Protein AF-A0A5N5KIC5-F1 (afdb_monomer_lite)

Sequence (66 aa):
MNHIEAGKTLECLISIIKIGVACFVELPRERMDIGNVVAELHRVRDILSGTRIRGQHEYVSVRQGV

Radius of gyration: 13.75 Å; chains: 1; bounding box: 30×30×34 Å

Secondary structure (DSSP, 8-state):
--HHHHHHHHHHHHHHHHHHHHHS-SSGGGSPPHHHHHHHHHHHHHHHTT---S------------

Organism: NCBI:txid2182728

Foldseek 3Di:
DDPVLVVLVVVLVVLVVVLVVLQPPPDPVSRDDVVVSVVSVVVSVCSNVVVDDDDDDDPVPPPPDD

Structure (mmCIF, N/CA/C/O backbone):
data_AF-A0A5N5KIC5-F1
#
_entry.id   AF-A0A5N5KIC5-F1
#
loop_
_atom_site.group_PDB
_atom_site.id
_atom_site.type_symbol
_atom_site.label_atom_id
_atom_site.label_alt_id
_atom_site.label_comp_id
_atom_site.label_asym_id
_atom_site.label_entity_id
_atom_site.label_seq_id
_atom_site.pdbx_PDB_ins_code
_atom_site.Cartn_x
_atom_site.Cartn_y
_atom_site.Cartn_z
_atom_site.occupancy
_atom_site.B_iso_or_equiv
_atom_site.auth_seq_id
_atom_site.auth_comp_id
_atom_site.auth_asym_id
_atom_site.auth_atom_id
_atom_site.pdbx_PDB_model_num
ATOM 1 N N . MET A 1 1 ? 17.197 -7.007 -16.826 1.00 46.97 1 MET A N 1
ATOM 2 C CA . MET A 1 1 ? 16.394 -6.217 -15.872 1.00 46.97 1 MET A CA 1
ATOM 3 C C . MET A 1 1 ? 16.330 -4.824 -16.453 1.00 46.97 1 MET A C 1
ATOM 5 O O . MET A 1 1 ? 17.356 -4.171 -16.604 1.00 46.97 1 MET A O 1
ATOM 9 N N . ASN A 1 2 ? 15.179 -4.494 -17.011 1.00 46.94 2 ASN A N 1
ATOM 10 C CA . ASN A 1 2 ? 15.037 -3.534 -18.100 1.00 46.94 2 ASN A CA 1
ATOM 11 C C . ASN A 1 2 ? 14.628 -2.193 -17.485 1.00 46.94 2 ASN A C 1
ATOM 13 O O . ASN A 1 2 ? 13.731 -2.172 -16.653 1.00 46.94 2 ASN A O 1
ATOM 17 N N . HIS A 1 3 ? 15.233 -1.066 -17.868 1.00 55.31 3 HIS A N 1
ATOM 18 C CA . HIS A 1 3 ? 15.045 0.233 -17.189 1.00 55.31 3 HIS A CA 1
ATOM 19 C C . HIS A 1 3 ? 13.577 0.714 -17.035 1.00 55.31 3 HIS A C 1
ATOM 21 O O . HIS A 1 3 ? 13.296 1.530 -16.161 1.00 55.31 3 HIS A O 1
ATOM 27 N N . ILE A 1 4 ? 12.630 0.180 -17.818 1.00 56.66 4 ILE A N 1
ATOM 28 C CA . ILE A 1 4 ? 11.178 0.433 -17.698 1.00 56.66 4 ILE A CA 1
ATOM 29 C C . ILE A 1 4 ? 10.582 -0.180 -16.406 1.00 56.66 4 ILE A C 1
ATOM 31 O O . ILE A 1 4 ? 9.596 0.326 -15.870 1.00 56.66 4 ILE A O 1
ATOM 35 N N . GLU A 1 5 ? 11.190 -1.238 -15.863 1.00 63.28 5 GLU A N 1
ATOM 36 C CA . GLU A 1 5 ? 10.782 -1.920 -14.623 1.00 63.28 5 GLU A CA 1
ATOM 37 C C . GLU A 1 5 ? 11.076 -1.074 -13.379 1.00 63.28 5 GLU A C 1
ATOM 39 O O . GLU A 1 5 ? 10.318 -1.116 -12.409 1.00 63.28 5 GLU A O 1
ATOM 44 N N . ALA A 1 6 ? 12.135 -0.259 -13.415 1.00 76.88 6 ALA A N 1
ATOM 45 C CA . ALA A 1 6 ? 12.549 0.557 -12.276 1.00 76.88 6 ALA A CA 1
ATOM 46 C C . ALA A 1 6 ? 11.503 1.625 -11.914 1.00 76.88 6 ALA A C 1
ATOM 48 O O . ALA A 1 6 ? 11.194 1.800 -10.738 1.00 76.88 6 A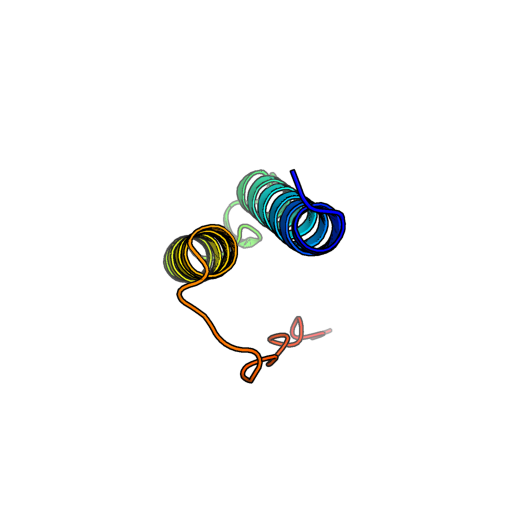LA A O 1
ATOM 49 N N . GLY A 1 7 ? 10.906 2.289 -12.913 1.00 84.94 7 GLY A N 1
ATOM 50 C CA . GLY A 1 7 ? 9.879 3.312 -12.684 1.00 84.94 7 GLY A CA 1
ATOM 51 C C . GLY A 1 7 ? 8.617 2.745 -12.031 1.00 84.94 7 GLY A C 1
ATOM 52 O O . GLY A 1 7 ? 8.173 3.246 -11.002 1.00 84.94 7 GLY A O 1
ATOM 53 N N . LYS A 1 8 ? 8.092 1.635 -12.567 1.00 84.12 8 LYS A N 1
ATOM 54 C CA . LYS A 1 8 ? 6.923 0.943 -11.993 1.00 84.12 8 LYS A CA 1
ATOM 55 C C . LYS A 1 8 ? 7.205 0.416 -10.588 1.00 84.12 8 LYS A C 1
ATOM 57 O O . LYS A 1 8 ? 6.369 0.540 -9.701 1.00 84.12 8 LYS A O 1
ATOM 62 N N . THR A 1 9 ? 8.397 -0.139 -10.377 1.00 87.69 9 THR A N 1
ATOM 63 C CA . THR A 1 9 ? 8.817 -0.634 -9.062 1.00 87.69 9 THR A CA 1
ATOM 64 C C . THR A 1 9 ? 8.854 0.503 -8.043 1.00 87.69 9 THR A C 1
ATOM 66 O O . THR A 1 9 ? 8.323 0.353 -6.946 1.00 87.69 9 THR A O 1
ATOM 69 N N . LEU A 1 10 ? 9.409 1.661 -8.411 1.00 91.75 10 LEU A N 1
ATOM 70 C CA . LEU A 1 10 ? 9.446 2.836 -7.544 1.00 91.75 10 LEU A CA 1
ATOM 71 C C . LEU A 1 10 ? 8.037 3.354 -7.209 1.00 91.75 10 LEU A C 1
ATOM 73 O O . LEU A 1 10 ? 7.752 3.614 -6.042 1.00 91.75 10 LEU A O 1
ATOM 77 N N . GLU A 1 11 ? 7.140 3.454 -8.193 1.00 89.50 11 GLU A N 1
ATOM 78 C CA . GLU A 1 11 ? 5.736 3.844 -7.974 1.00 89.50 11 GLU A CA 1
ATOM 79 C C . GLU A 1 11 ? 5.017 2.894 -6.999 1.00 89.50 11 GLU A C 1
ATOM 81 O O . GLU A 1 11 ? 4.304 3.334 -6.088 1.00 89.50 11 GLU A O 1
ATOM 86 N N . CYS A 1 12 ? 5.240 1.585 -7.145 1.00 93.38 12 CYS A N 1
ATOM 87 C CA . CYS A 1 12 ? 4.706 0.573 -6.239 1.00 93.38 12 CYS A CA 1
ATOM 88 C C . CYS A 1 12 ? 5.273 0.714 -4.822 1.00 93.38 12 CYS A C 1
ATOM 90 O O . CYS A 1 12 ? 4.504 0.686 -3.863 1.00 93.38 12 CYS A O 1
ATOM 92 N N . LEU A 1 13 ? 6.584 0.922 -4.675 1.00 94.56 13 LEU A N 1
ATOM 93 C CA . LEU A 1 13 ? 7.222 1.123 -3.371 1.00 94.56 13 LEU A CA 1
ATOM 94 C C . LEU A 1 13 ? 6.694 2.375 -2.663 1.00 94.56 13 LEU A C 1
ATOM 96 O O . LEU A 1 13 ? 6.352 2.309 -1.485 1.00 94.56 13 LEU A O 1
ATOM 100 N N . ILE A 1 14 ? 6.555 3.493 -3.382 1.00 95.50 14 ILE A N 1
ATOM 101 C CA . ILE A 1 14 ? 5.960 4.723 -2.839 1.00 95.50 14 ILE A CA 1
ATOM 102 C C . ILE A 1 14 ? 4.535 4.451 -2.341 1.00 95.50 14 ILE A C 1
ATOM 104 O O . ILE A 1 14 ? 4.166 4.895 -1.254 1.00 95.50 14 ILE A O 1
ATOM 108 N N . SER A 1 15 ? 3.740 3.708 -3.111 1.00 95.38 15 SER A N 1
ATOM 109 C CA . SER A 1 15 ? 2.362 3.367 -2.739 1.00 95.38 15 SER A CA 1
ATOM 110 C C . SER A 1 15 ? 2.314 2.474 -1.496 1.00 95.38 15 SER A C 1
ATOM 112 O O . SER A 1 15 ? 1.564 2.767 -0.570 1.00 95.38 15 SER A O 1
ATOM 114 N N . ILE A 1 16 ? 3.166 1.446 -1.420 1.00 96.25 16 ILE A N 1
ATOM 115 C CA . ILE A 1 16 ? 3.276 0.559 -0.249 1.00 96.25 16 ILE A CA 1
ATOM 116 C C . ILE A 1 16 ? 3.648 1.352 1.007 1.00 96.25 16 ILE A C 1
ATOM 118 O O . ILE A 1 16 ? 3.030 1.158 2.051 1.00 96.25 16 ILE A O 1
ATOM 122 N N . ILE A 1 17 ? 4.614 2.272 0.914 1.00 97.75 17 ILE A N 1
ATOM 123 C CA . ILE A 1 17 ? 5.016 3.116 2.048 1.00 97.75 17 ILE A CA 1
ATOM 124 C C . ILE A 1 17 ? 3.848 3.995 2.502 1.00 97.75 17 ILE A C 1
ATOM 126 O O . ILE A 1 17 ? 3.570 4.062 3.696 1.00 97.75 17 ILE A O 1
ATOM 130 N N . LYS A 1 18 ? 3.124 4.627 1.569 1.00 97.19 18 LYS A N 1
ATOM 131 C CA . LYS A 1 18 ? 1.942 5.442 1.893 1.00 97.19 18 LYS A CA 1
ATOM 132 C C . LYS A 1 18 ? 0.855 4.631 2.599 1.00 97.19 18 LYS A C 1
ATOM 134 O O . LYS A 1 18 ? 0.311 5.103 3.593 1.00 97.19 18 LYS A O 1
ATOM 139 N N . ILE A 1 19 ? 0.572 3.417 2.120 1.00 97.56 19 ILE A N 1
ATOM 140 C CA . ILE A 1 19 ? -0.370 2.490 2.766 1.00 97.56 19 ILE A CA 1
ATOM 141 C C . ILE A 1 19 ? 0.120 2.154 4.178 1.00 97.56 19 ILE A C 1
ATOM 143 O O . ILE A 1 19 ? -0.641 2.274 5.132 1.00 97.56 19 ILE A O 1
ATOM 147 N N . GLY A 1 20 ? 1.400 1.797 4.327 1.00 96.94 20 GLY A N 1
ATOM 148 C CA . GLY A 1 20 ? 2.007 1.481 5.620 1.00 96.94 20 GLY A CA 1
ATOM 149 C C . GLY A 1 20 ? 1.873 2.622 6.627 1.00 96.94 20 GLY A C 1
ATOM 150 O O . GLY A 1 20 ? 1.403 2.397 7.738 1.00 96.94 20 GLY A O 1
ATOM 151 N N . VAL A 1 21 ? 2.196 3.853 6.219 1.00 97.06 21 VAL A N 1
ATOM 152 C CA . VAL A 1 21 ? 2.028 5.057 7.049 1.00 97.06 21 VAL A CA 1
ATOM 153 C C . VAL A 1 21 ? 0.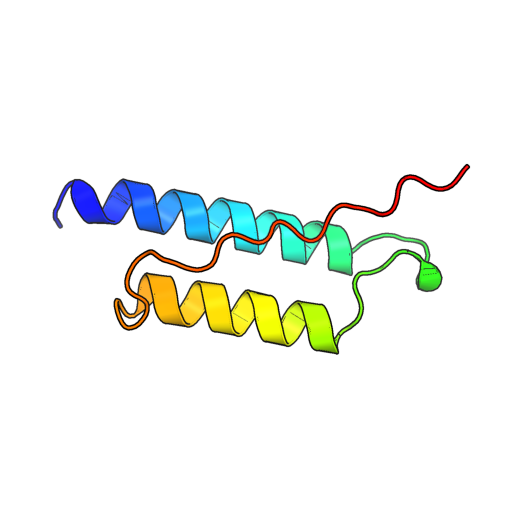562 5.258 7.433 1.00 97.06 21 VAL A C 1
ATOM 155 O O . VAL A 1 21 ? 0.272 5.480 8.603 1.00 97.06 21 VAL A O 1
ATOM 158 N N . ALA A 1 22 ? -0.370 5.126 6.485 1.00 97.06 22 ALA A N 1
ATOM 159 C CA . ALA A 1 22 ? -1.798 5.299 6.749 1.00 97.06 22 ALA A CA 1
ATOM 160 C C . ALA A 1 22 ? -2.377 4.218 7.684 1.00 97.06 22 ALA A C 1
ATOM 162 O O . ALA A 1 22 ? -3.315 4.487 8.430 1.00 97.06 22 ALA A O 1
ATOM 163 N N . CYS A 1 23 ? -1.816 3.007 7.685 1.00 97.06 23 CYS A N 1
ATOM 164 C CA . CYS A 1 23 ? -2.169 1.949 8.635 1.00 97.06 23 CYS A CA 1
ATOM 165 C C . CYS A 1 23 ? -1.578 2.180 10.033 1.00 97.06 23 CYS A C 1
ATOM 167 O O . CYS A 1 23 ? -2.125 1.684 11.018 1.00 97.06 23 CYS A O 1
ATOM 169 N N . PHE A 1 24 ? -0.464 2.908 10.118 1.00 95.94 24 PHE A N 1
ATOM 170 C CA . PHE A 1 24 ? 0.285 3.143 11.352 1.00 95.94 24 PHE A CA 1
ATOM 171 C C . PHE A 1 24 ? -0.034 4.490 12.014 1.00 95.94 24 PHE A C 1
ATOM 173 O O . PHE A 1 24 ? 0.651 4.898 12.946 1.00 95.94 24 PHE A O 1
ATOM 180 N N . VAL A 1 25 ? -1.073 5.194 11.555 1.00 95.19 25 VAL A N 1
ATOM 181 C CA . VAL A 1 25 ? -1.551 6.408 12.227 1.00 95.19 25 VAL A CA 1
ATOM 182 C C . VAL A 1 25 ? -2.031 6.052 13.638 1.00 95.19 25 VAL A C 1
ATOM 184 O O . VAL A 1 25 ? -2.799 5.104 13.826 1.00 95.19 25 VAL A O 1
ATOM 187 N N . GLU A 1 26 ? -1.580 6.816 14.636 1.00 95.69 26 GLU A N 1
ATOM 188 C CA . GLU A 1 26 ? -1.847 6.560 16.060 1.00 95.69 26 GLU A CA 1
ATOM 189 C C . GLU A 1 26 ? -3.345 6.438 16.354 1.00 95.69 26 GLU A C 1
ATOM 191 O O . GLU A 1 26 ? -3.804 5.471 16.966 1.00 95.69 26 GLU A O 1
ATOM 196 N N . LEU A 1 27 ? -4.124 7.392 15.845 1.00 95.94 27 LEU A N 1
ATOM 197 C CA . LEU A 1 27 ? -5.566 7.468 16.034 1.00 95.94 27 LEU A CA 1
ATOM 198 C C . LEU A 1 27 ? -6.282 6.433 15.151 1.00 95.94 27 LEU A C 1
ATOM 200 O O . LEU A 1 27 ? -6.284 6.580 13.929 1.00 95.94 27 LEU A O 1
ATOM 204 N N . PRO A 1 28 ? -6.982 5.429 15.726 1.00 94.69 28 PRO A N 1
ATOM 205 C CA . PRO A 1 28 ? -7.622 4.371 14.938 1.00 94.69 28 PRO A CA 1
ATOM 206 C C . PRO A 1 28 ? -8.622 4.886 13.898 1.00 94.69 28 PRO A C 1
ATOM 208 O O . PRO A 1 28 ? -8.730 4.316 12.821 1.00 94.69 28 PRO A O 1
ATOM 211 N N . ARG A 1 29 ? -9.322 5.985 14.208 1.00 95.12 29 ARG A N 1
ATOM 212 C CA . ARG A 1 29 ? -10.303 6.630 13.318 1.00 95.12 29 ARG A CA 1
ATOM 213 C C . ARG A 1 29 ? -9.685 7.337 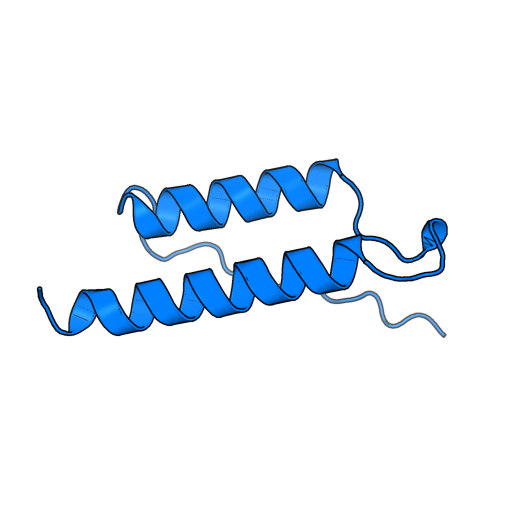12.106 1.00 95.12 29 ARG A C 1
ATOM 215 O O . ARG A 1 29 ? -10.408 7.666 11.177 1.00 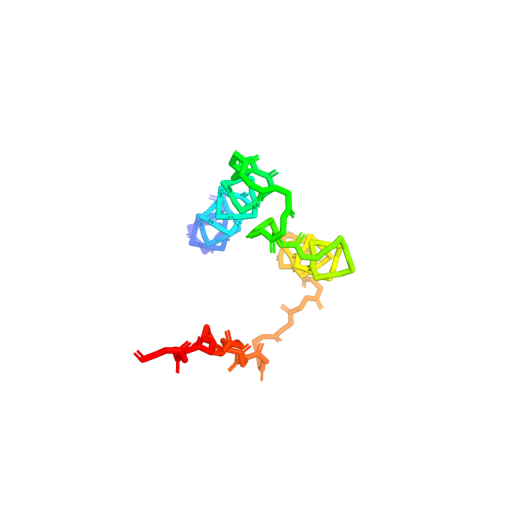95.12 29 ARG A O 1
ATOM 222 N N . GLU A 1 30 ? -8.386 7.619 12.150 1.00 95.62 30 GLU A N 1
ATOM 223 C CA . GLU A 1 30 ? -7.643 8.284 11.072 1.00 95.62 30 GLU A CA 1
ATOM 224 C C . GLU A 1 30 ? -6.878 7.284 10.203 1.00 95.62 30 GLU A C 1
ATOM 226 O O . GLU A 1 30 ? -6.343 7.651 9.156 1.00 95.62 30 GLU A O 1
ATOM 231 N N . ARG A 1 31 ? -6.833 6.010 10.616 1.00 96.62 31 ARG A N 1
ATOM 232 C CA . ARG A 1 31 ? -6.257 4.952 9.795 1.00 96.62 31 ARG A CA 1
ATOM 233 C C . ARG A 1 31 ? -7.094 4.763 8.543 1.00 96.62 31 ARG A C 1
ATOM 235 O O . ARG A 1 31 ? -8.317 4.900 8.556 1.00 96.62 31 ARG A O 1
ATOM 242 N N . MET A 1 32 ? -6.419 4.405 7.459 1.00 96.31 32 MET A N 1
ATOM 243 C CA . MET A 1 32 ? -7.104 4.009 6.235 1.00 96.31 32 MET A CA 1
ATOM 244 C C . MET A 1 32 ? -8.037 2.824 6.516 1.00 96.31 32 MET A C 1
ATOM 246 O O . MET A 1 32 ? -7.650 1.870 7.192 1.00 96.31 32 MET A O 1
ATOM 250 N N . ASP A 1 33 ? -9.255 2.882 5.974 1.00 97.25 33 ASP A N 1
ATOM 251 C CA . ASP A 1 33 ? -10.189 1.758 6.022 1.00 97.25 33 ASP A CA 1
ATOM 252 C C . ASP A 1 33 ? -9.548 0.490 5.434 1.00 97.25 33 ASP A C 1
ATOM 254 O O . ASP A 1 33 ? -8.888 0.536 4.393 1.00 97.25 33 ASP A O 1
ATOM 258 N N . ILE A 1 34 ? -9.752 -0.654 6.087 1.00 96.19 34 ILE A N 1
ATOM 259 C CA . ILE A 1 34 ? -9.104 -1.910 5.693 1.00 96.19 34 ILE A CA 1
ATOM 260 C C . ILE A 1 34 ? -9.533 -2.378 4.294 1.00 96.19 34 ILE A C 1
ATOM 262 O O . ILE A 1 34 ? -8.730 -2.973 3.576 1.00 96.19 34 ILE A O 1
ATOM 266 N N . GLY A 1 35 ? -10.762 -2.071 3.868 1.00 97.25 35 GLY A N 1
ATOM 267 C CA . GLY A 1 35 ? -11.229 -2.333 2.510 1.00 97.25 35 GLY A CA 1
ATOM 268 C C . GLY A 1 35 ? -10.441 -1.527 1.480 1.00 97.25 35 GLY A C 1
ATOM 269 O O . GLY A 1 35 ? -9.995 -2.081 0.472 1.00 97.25 35 GLY A O 1
ATOM 270 N N . ASN A 1 36 ? -10.175 -0.252 1.775 1.00 96.50 36 ASN A N 1
ATOM 271 C CA . ASN A 1 36 ? -9.323 0.602 0.942 1.00 96.50 36 ASN A CA 1
ATOM 272 C C . ASN A 1 36 ? -7.869 0.108 0.914 1.00 96.50 36 ASN A C 1
ATOM 274 O O . ASN A 1 36 ? -7.267 0.048 -0.157 1.00 96.50 36 ASN A O 1
ATOM 278 N N . VAL A 1 37 ? -7.322 -0.326 2.056 1.00 97.19 37 VAL A N 1
ATOM 279 C CA . VAL A 1 37 ? -5.977 -0.924 2.128 1.00 97.19 37 VAL A CA 1
ATOM 280 C C . VAL A 1 37 ? -5.871 -2.139 1.202 1.00 97.19 37 VAL A C 1
ATOM 282 O O . VAL A 1 37 ? -4.943 -2.226 0.398 1.00 97.19 37 VAL A O 1
ATOM 285 N N . VAL A 1 38 ? -6.830 -3.068 1.270 1.00 97.38 38 VAL A N 1
ATOM 286 C CA . VAL A 1 38 ? -6.844 -4.269 0.418 1.00 97.38 38 VAL A CA 1
ATOM 287 C C . VAL A 1 38 ? -6.967 -3.901 -1.064 1.00 97.38 38 VAL A C 1
ATOM 289 O O . VAL A 1 38 ? -6.259 -4.474 -1.896 1.00 97.38 38 VAL A O 1
ATOM 292 N N . ALA A 1 39 ? -7.822 -2.935 -1.407 1.00 96.31 39 ALA A N 1
ATOM 293 C CA . ALA A 1 39 ? -7.991 -2.474 -2.784 1.00 96.31 39 ALA A CA 1
ATOM 294 C C . ALA A 1 39 ? -6.691 -1.888 -3.368 1.00 96.31 39 ALA A C 1
ATOM 296 O O . ALA A 1 39 ? -6.303 -2.237 -4.489 1.00 96.31 39 ALA A O 1
ATOM 297 N N . GLU A 1 40 ? -5.980 -1.061 -2.599 1.00 96.12 40 GLU A N 1
ATOM 298 C CA . GLU A 1 40 ? -4.706 -0.467 -3.015 1.00 96.12 40 GLU A CA 1
ATOM 299 C C . GLU A 1 40 ? -3.575 -1.502 -3.089 1.00 96.12 40 GLU A C 1
ATOM 301 O O . GLU A 1 40 ? -2.800 -1.511 -4.047 1.00 96.12 40 GLU A O 1
ATOM 306 N N . LEU A 1 41 ? -3.508 -2.453 -2.152 1.00 96.56 41 LEU A N 1
ATOM 307 C CA . LEU A 1 41 ? -2.537 -3.550 -2.222 1.00 96.56 41 LEU A CA 1
ATOM 308 C C . LEU A 1 41 ? -2.766 -4.443 -3.451 1.00 96.56 41 LEU A C 1
ATOM 310 O O . LEU A 1 41 ? -1.806 -4.817 -4.130 1.00 96.56 41 LEU A O 1
ATOM 314 N N . HIS A 1 42 ? -4.023 -4.745 -3.793 1.00 95.69 42 HIS A N 1
ATOM 315 C CA . HIS A 1 42 ? -4.350 -5.443 -5.038 1.00 95.69 42 HIS A CA 1
ATOM 316 C C . HIS A 1 42 ? -3.916 -4.649 -6.269 1.00 95.69 42 HIS A C 1
ATOM 318 O O . HIS A 1 42 ? -3.337 -5.221 -7.190 1.00 95.69 42 HIS A O 1
ATOM 324 N N . ARG A 1 43 ? -4.127 -3.330 -6.275 1.00 91.75 43 ARG A N 1
ATOM 325 C CA . ARG A 1 43 ? -3.660 -2.456 -7.356 1.00 91.75 43 ARG A CA 1
ATOM 326 C C . ARG A 1 43 ? -2.141 -2.506 -7.510 1.00 91.75 43 ARG A C 1
ATOM 328 O O . ARG A 1 43 ? -1.660 -2.656 -8.632 1.00 91.75 43 ARG A O 1
ATOM 335 N N . VAL A 1 44 ? -1.392 -2.409 -6.411 1.00 93.44 44 VAL A N 1
ATOM 336 C CA . VAL A 1 44 ? 0.075 -2.511 -6.418 1.00 93.44 44 VAL A CA 1
ATOM 337 C C . VAL A 1 44 ? 0.524 -3.858 -6.983 1.00 93.44 44 VAL A C 1
ATOM 339 O O . VAL A 1 44 ? 1.376 -3.885 -7.872 1.00 93.44 44 VAL A O 1
ATOM 342 N N . ARG A 1 45 ? -0.082 -4.964 -6.531 1.00 92.38 45 ARG A N 1
ATOM 343 C CA . ARG A 1 45 ? 0.185 -6.305 -7.071 1.00 92.38 45 ARG A CA 1
ATOM 344 C C . ARG A 1 45 ? -0.040 -6.342 -8.578 1.00 92.38 45 ARG A C 1
ATOM 346 O O . ARG A 1 45 ? 0.836 -6.798 -9.298 1.00 92.38 45 ARG A O 1
ATOM 353 N N . ASP A 1 46 ? -1.175 -5.847 -9.063 1.00 90.50 46 ASP A N 1
ATOM 354 C CA . ASP A 1 46 ? -1.505 -5.926 -10.487 1.00 90.50 46 ASP A CA 1
ATOM 355 C C . ASP A 1 46 ? -0.530 -5.106 -11.364 1.00 90.50 46 ASP A C 1
ATOM 357 O O . ASP A 1 46 ? -0.230 -5.482 -12.499 1.00 90.50 46 ASP A O 1
ATOM 361 N N . ILE A 1 47 ? 0.003 -3.992 -10.843 1.00 87.25 47 ILE A N 1
ATOM 362 C CA . ILE A 1 47 ? 1.045 -3.204 -11.522 1.00 87.25 47 ILE A CA 1
ATOM 363 C C . ILE A 1 47 ? 2.362 -3.989 -11.581 1.00 87.25 47 ILE A C 1
ATOM 365 O O . ILE A 1 47 ? 2.975 -4.063 -12.649 1.00 87.25 47 ILE A O 1
ATOM 369 N N . LEU A 1 48 ? 2.777 -4.597 -10.464 1.00 86.25 48 LEU A N 1
ATOM 370 C CA . LEU A 1 48 ? 4.002 -5.402 -10.380 1.00 86.25 48 LEU A CA 1
ATOM 371 C C . LEU A 1 48 ? 3.924 -6.672 -11.232 1.00 86.25 48 LEU A C 1
ATOM 373 O O . LEU A 1 48 ? 4.895 -7.034 -11.889 1.00 86.25 48 LEU A O 1
ATOM 377 N N . SER A 1 49 ? 2.763 -7.325 -11.265 1.00 86.62 49 SER A N 1
ATOM 378 C CA . SER A 1 49 ? 2.506 -8.497 -12.105 1.00 86.62 49 SER A CA 1
ATOM 379 C C . SER A 1 49 ? 2.346 -8.147 -13.588 1.00 86.62 49 SER A C 1
ATOM 381 O O . SER A 1 49 ? 2.232 -9.049 -14.412 1.00 86.62 49 SER A O 1
ATOM 383 N N . GLY A 1 50 ? 2.321 -6.858 -13.947 1.00 79.62 50 GLY A N 1
ATOM 384 C CA . GLY A 1 50 ? 2.126 -6.408 -15.325 1.00 79.62 50 GLY A CA 1
ATOM 385 C C . GLY A 1 50 ? 0.720 -6.676 -15.871 1.00 79.62 50 GLY A C 1
ATOM 386 O O . GLY A 1 50 ? 0.521 -6.608 -17.080 1.00 79.62 50 GLY A O 1
ATOM 387 N N . THR A 1 51 ? -0.251 -6.970 -15.001 1.00 75.94 51 THR A N 1
ATOM 388 C CA . THR A 1 51 ? -1.631 -7.309 -15.376 1.00 75.94 51 THR A CA 1
ATOM 389 C C . THR A 1 51 ? -2.527 -6.074 -15.523 1.00 75.94 51 THR A C 1
ATOM 391 O O . THR A 1 51 ? -3.547 -6.150 -16.205 1.00 75.94 51 THR A O 1
ATOM 394 N N . ARG A 1 52 ? -2.148 -4.911 -14.963 1.00 62.25 52 ARG A N 1
ATOM 395 C CA . ARG A 1 52 ? -2.833 -3.621 -15.198 1.00 62.25 52 ARG A CA 1
ATOM 396 C C . ARG A 1 52 ? -2.164 -2.779 -16.293 1.00 62.25 52 ARG A C 1
ATOM 398 O O . ARG A 1 52 ? -1.010 -2.369 -16.170 1.00 62.25 52 ARG A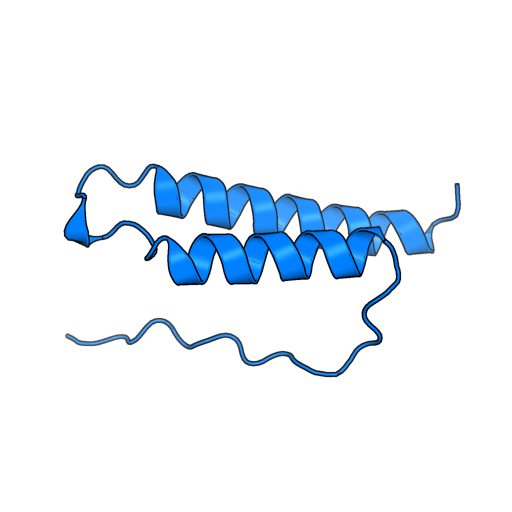 O 1
ATOM 405 N N . ILE A 1 53 ? -2.939 -2.446 -17.330 1.00 58.78 53 ILE A N 1
ATOM 406 C CA . ILE A 1 53 ? -2.605 -1.481 -18.392 1.00 58.78 53 ILE A CA 1
ATOM 407 C C . ILE A 1 53 ? -3.132 -0.091 -17.978 1.00 58.78 53 ILE A C 1
ATOM 409 O O . ILE A 1 53 ? -4.219 0.022 -17.413 1.00 58.78 53 ILE A O 1
ATOM 413 N N . ARG A 1 54 ? -2.332 0.966 -18.199 1.00 54.75 54 ARG A N 1
ATOM 414 C CA . ARG A 1 54 ? -2.604 2.370 -17.812 1.00 54.75 54 ARG A CA 1
ATOM 415 C C . ARG A 1 54 ? -4.039 2.808 -18.168 1.00 54.75 54 ARG A C 1
ATOM 417 O O . ARG A 1 54 ? -4.399 2.764 -19.337 1.00 54.75 54 ARG A O 1
ATOM 424 N N . GLY A 1 55 ? -4.810 3.301 -17.187 1.00 56.59 55 GLY A N 1
ATOM 425 C CA . GLY A 1 55 ? -6.131 3.895 -17.462 1.00 56.59 55 GLY A CA 1
ATOM 426 C C . GLY A 1 55 ? -7.003 4.354 -16.283 1.00 56.59 55 GLY A C 1
ATOM 427 O O . GLY A 1 55 ? -7.987 5.037 -16.525 1.00 56.59 55 GLY A O 1
ATOM 428 N N . GLN A 1 56 ? -6.691 4.039 -15.020 1.00 45.34 56 GLN A N 1
ATOM 429 C CA . GLN A 1 56 ? -7.584 4.375 -13.892 1.00 45.34 56 GLN A CA 1
ATOM 430 C C . GLN A 1 56 ? -6.836 5.088 -12.763 1.00 45.34 56 GLN A C 1
ATOM 432 O O . GLN A 1 56 ? -6.487 4.494 -11.741 1.00 45.34 56 GLN A O 1
ATOM 437 N 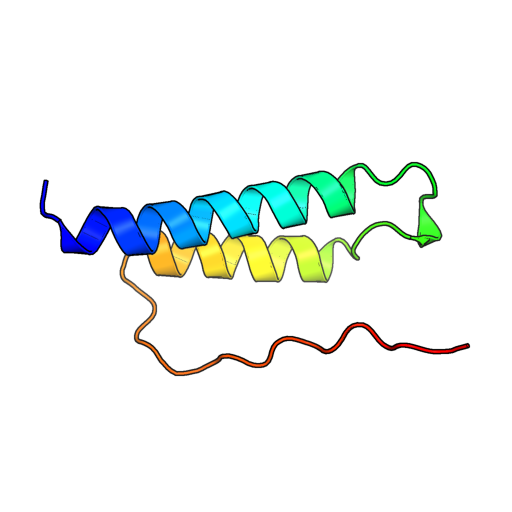N . HIS A 1 57 ? -6.529 6.366 -12.964 1.00 49.53 57 HIS A N 1
ATOM 438 C CA . HIS A 1 57 ? -6.072 7.253 -11.898 1.00 49.53 57 HIS A CA 1
ATOM 439 C C . HIS A 1 57 ? -7.241 8.142 -11.477 1.00 49.53 57 HIS A C 1
ATOM 441 O O . HIS A 1 57 ? -7.419 9.227 -12.016 1.00 49.53 57 HIS A O 1
ATOM 447 N N . GLU A 1 58 ? -8.034 7.666 -10.522 1.00 45.97 58 GLU A N 1
ATOM 448 C CA . GLU A 1 58 ? -8.797 8.555 -9.654 1.00 45.97 58 GLU A CA 1
ATOM 449 C C . GLU A 1 58 ? -8.094 8.514 -8.302 1.00 45.97 58 GLU A C 1
ATOM 451 O O . GLU A 1 58 ? -8.222 7.575 -7.519 1.00 45.97 58 GLU A O 1
ATOM 456 N N . TYR A 1 59 ? -7.219 9.498 -8.108 1.00 51.72 59 TYR A N 1
ATOM 457 C CA . TYR A 1 59 ? -6.693 9.870 -6.808 1.00 51.72 59 TYR A CA 1
ATOM 458 C C . TYR A 1 59 ? -7.921 10.280 -6.001 1.00 51.72 59 TYR A C 1
ATOM 460 O O . TYR A 1 59 ? -8.421 11.387 -6.191 1.00 51.72 59 TYR A O 1
ATOM 468 N N . VAL A 1 60 ? -8.484 9.356 -5.211 1.00 49.03 60 VAL A N 1
ATOM 469 C CA . VAL A 1 60 ? -9.597 9.658 -4.309 1.00 49.03 60 VAL A CA 1
ATOM 470 C C . VAL A 1 60 ? -9.107 10.800 -3.441 1.00 49.03 60 VAL A C 1
ATOM 472 O O . VAL A 1 60 ? -8.256 10.621 -2.568 1.00 49.03 60 VAL A O 1
ATOM 475 N N . SER A 1 61 ? -9.571 11.999 -3.793 1.00 44.84 61 SER A N 1
ATOM 476 C CA . SER A 1 61 ? -9.228 13.233 -3.126 1.00 44.84 61 SER A CA 1
ATOM 477 C C . SER A 1 61 ? -9.493 12.998 -1.656 1.00 44.84 61 SER A C 1
ATOM 479 O O . SER A 1 61 ? -10.628 12.718 -1.259 1.00 44.84 61 SER A O 1
ATOM 481 N N . VAL A 1 62 ? -8.429 13.101 -0.862 1.00 48.69 62 VAL A N 1
ATOM 482 C CA . VAL A 1 62 ? -8.528 13.403 0.558 1.00 48.69 62 VAL A CA 1
ATOM 483 C C . VAL A 1 62 ? -9.611 14.468 0.661 1.00 48.69 62 VAL A C 1
ATOM 485 O O . VAL A 1 62 ? -9.499 15.542 0.063 1.00 48.69 62 VAL A O 1
ATOM 488 N N . ARG A 1 63 ? -10.731 14.109 1.286 1.00 51.50 63 ARG A N 1
ATOM 489 C CA . ARG A 1 63 ? -11.791 15.057 1.591 1.00 51.50 63 ARG A CA 1
ATOM 490 C C . ARG A 1 63 ? -11.167 16.066 2.547 1.00 51.50 63 ARG A C 1
ATOM 492 O O . ARG A 1 63 ? -11.059 15.792 3.736 1.00 51.50 63 ARG A O 1
ATOM 499 N N . GLN A 1 64 ? -10.708 17.197 2.018 1.00 48.53 64 GLN A N 1
ATOM 500 C CA . GLN A 1 64 ? -10.441 18.377 2.822 1.00 48.53 64 GLN A CA 1
ATOM 501 C C . GLN A 1 64 ? -11.810 18.855 3.309 1.00 48.53 64 GLN A C 1
ATOM 503 O O . GLN A 1 64 ? -12.620 19.358 2.533 1.00 48.53 64 GLN A O 1
ATOM 508 N N . GLY A 1 65 ? -12.096 18.591 4.575 1.00 48.16 65 GLY A N 1
ATOM 509 C CA . GLY A 1 65 ? -13.292 19.047 5.257 1.00 48.16 65 GLY A CA 1
ATOM 510 C C . GLY A 1 65 ? -12.925 19.420 6.679 1.00 48.16 65 GLY A C 1
ATOM 511 O O . GLY A 1 65 ? -13.109 18.595 7.564 1.00 48.16 65 GLY A O 1
ATOM 512 N N . VAL A 1 66 ? -12.333 20.608 6.838 1.00 40.12 66 VAL A N 1
ATOM 513 C CA . VAL A 1 66 ? -12.778 21.727 7.693 1.00 40.12 66 VAL A CA 1
ATOM 514 C C . VAL A 1 66 ? -12.248 23.001 7.043 1.00 40.12 66 VAL A C 1
ATOM 516 O O . VAL A 1 66 ? -11.053 22.995 6.665 1.00 40.12 66 VAL A O 1
#

pLDDT: mean 80.41, std 20.04, range [40.12, 97.75]